Protein AF-A0A4R6QVR5-F1 (afdb_monomer)

Foldseek 3Di:
DPVVVVVVVVVVVCVVVVVLLVVLCVCQVPPDVPDRDPSVVSVCVVVVVVVVVVVVVCVVVPD

Structure (mmCIF, N/CA/C/O backbone):
data_AF-A0A4R6QVR5-F1
#
_entry.id   AF-A0A4R6QVR5-F1
#
loop_
_atom_site.group_PDB
_atom_site.id
_atom_site.type_symbol
_atom_site.label_atom_id
_atom_site.label_alt_id
_atom_site.label_comp_id
_atom_site.label_asym_id
_atom_site.label_entity_id
_atom_site.label_seq_id
_atom_site.pdbx_PDB_ins_code
_atom_site.Cartn_x
_atom_site.Cartn_y
_atom_site.Cartn_z
_atom_site.occupancy
_atom_site.B_iso_or_equiv
_atom_site.auth_seq_id
_atom_site.auth_comp_id
_atom_site.auth_asym_id
_atom_site.auth_atom_id
_atom_site.pdbx_PDB_model_num
ATOM 1 N N . MET A 1 1 ? -13.941 -12.726 26.402 1.00 54.78 1 MET A N 1
ATOM 2 C CA . MET A 1 1 ? -14.431 -12.490 25.021 1.00 54.78 1 MET A CA 1
ATOM 3 C C . MET A 1 1 ? -13.583 -11.439 24.270 1.00 54.78 1 MET A C 1
ATOM 5 O O . MET A 1 1 ? -14.141 -10.628 23.548 1.00 54.78 1 MET A O 1
ATOM 9 N N . GLY A 1 2 ? -12.248 -11.412 24.438 1.00 61.50 2 GLY A N 1
ATOM 10 C CA . GLY A 1 2 ? -11.381 -10.334 23.907 1.00 61.50 2 GLY A CA 1
ATOM 11 C C . GLY A 1 2 ? -10.273 -10.794 22.949 1.00 61.50 2 GLY A C 1
ATOM 12 O O . GLY A 1 2 ? -9.858 -10.039 22.082 1.00 61.50 2 GLY A O 1
ATOM 13 N N . THR A 1 3 ? -9.846 -12.055 23.033 1.00 64.75 3 THR A N 1
ATOM 14 C CA . THR A 1 3 ? -8.733 -12.615 22.242 1.00 64.75 3 THR A CA 1
ATOM 15 C C . THR A 1 3 ? -9.170 -13.281 20.935 1.00 64.75 3 THR A C 1
ATOM 17 O O . THR A 1 3 ? -8.424 -13.261 19.961 1.00 64.75 3 THR A O 1
ATOM 20 N N . LEU A 1 4 ? -10.403 -13.799 20.858 1.00 61.56 4 LEU A N 1
ATOM 21 C CA . LEU A 1 4 ? -10.917 -14.463 19.648 1.00 61.56 4 LEU A CA 1
ATOM 22 C C . LEU A 1 4 ? -11.059 -13.504 18.452 1.00 61.56 4 LEU A C 1
ATOM 24 O O . LEU A 1 4 ? -10.916 -13.919 17.307 1.00 61.56 4 LEU A O 1
ATOM 28 N N . LYS A 1 5 ? -11.293 -12.209 18.713 1.00 63.41 5 LYS A N 1
ATOM 29 C CA . LYS A 1 5 ? -11.419 -11.178 17.670 1.00 63.41 5 LYS A CA 1
ATOM 30 C C . LYS A 1 5 ? -10.079 -10.927 16.956 1.00 63.41 5 LYS A C 1
ATOM 32 O O . LYS A 1 5 ? -10.071 -10.741 15.746 1.00 63.41 5 LYS A O 1
ATOM 37 N N . LEU A 1 6 ? -8.953 -10.976 17.682 1.00 66.94 6 LEU A N 1
ATOM 38 C CA . LEU A 1 6 ? -7.616 -10.738 17.116 1.00 66.94 6 LEU A CA 1
ATOM 39 C C . LEU A 1 6 ? -7.204 -11.831 16.119 1.00 66.94 6 LEU A C 1
ATOM 41 O O . LEU A 1 6 ? -6.660 -11.508 15.066 1.00 66.94 6 LEU A O 1
ATOM 45 N N . CYS A 1 7 ? -7.507 -13.100 16.417 1.00 71.12 7 CYS A N 1
ATOM 46 C CA . CYS A 1 7 ? -7.157 -14.236 15.555 1.00 71.12 7 CYS A CA 1
ATOM 47 C C . CYS A 1 7 ? -7.834 -14.195 14.178 1.00 71.12 7 CYS A C 1
ATOM 49 O O . CYS A 1 7 ? -7.258 -14.702 13.226 1.00 71.12 7 CYS A O 1
ATOM 51 N N . ILE A 1 8 ? -9.020 -13.584 14.052 1.00 75.31 8 ILE A N 1
ATOM 52 C CA . ILE A 1 8 ? -9.689 -13.390 12.752 1.00 75.31 8 ILE A CA 1
ATOM 53 C C . ILE A 1 8 ? -9.189 -12.126 12.038 1.00 75.31 8 ILE A C 1
ATOM 55 O O . ILE A 1 8 ? -9.052 -12.123 10.815 1.00 75.31 8 ILE A O 1
ATOM 59 N N . CYS A 1 9 ? -8.890 -11.054 12.777 1.00 77.69 9 CYS A N 1
ATOM 60 C CA . CYS A 1 9 ? -8.427 -9.804 12.173 1.00 77.69 9 CYS A CA 1
ATOM 61 C C . CYS A 1 9 ? -7.025 -9.933 11.563 1.00 77.69 9 CYS A C 1
ATOM 63 O O . CYS A 1 9 ? -6.773 -9.360 10.509 1.00 77.69 9 CYS A O 1
ATOM 65 N N . LEU A 1 10 ? -6.127 -10.694 12.196 1.00 83.50 10 LEU A N 1
ATOM 66 C CA . LEU A 1 10 ? -4.748 -10.906 11.736 1.00 83.50 10 LEU A CA 1
ATOM 67 C C . LEU A 1 10 ? -4.640 -11.519 10.324 1.00 83.50 10 LEU A C 1
ATOM 69 O O . LEU A 1 10 ? -3.986 -10.904 9.482 1.00 83.50 10 LEU A O 1
ATOM 73 N N . PRO A 1 11 ? -5.268 -12.671 10.007 1.00 86.38 11 PRO A N 1
ATOM 74 C CA . PRO A 1 11 ? -5.176 -13.266 8.676 1.00 86.38 11 PRO A CA 1
ATOM 75 C C . PRO A 1 11 ? -5.857 -12.395 7.622 1.00 86.38 11 PRO A C 1
ATOM 77 O O . PRO A 1 11 ? -5.349 -12.266 6.513 1.00 86.38 11 PRO A O 1
ATOM 80 N N . PHE A 1 12 ? -6.964 -11.734 7.968 1.00 85.69 12 PHE A N 1
ATOM 81 C CA . PHE A 1 12 ? -7.656 -10.841 7.043 1.00 85.69 12 PHE A CA 1
ATOM 82 C C . PHE A 1 12 ? -6.840 -9.571 6.745 1.00 85.69 12 PHE A C 1
ATOM 84 O O . PHE A 1 12 ? -6.753 -9.140 5.593 1.00 85.69 12 PHE A O 1
ATOM 91 N N . ALA A 1 13 ? -6.181 -8.999 7.756 1.00 85.44 13 ALA A N 1
ATOM 92 C CA . ALA A 1 13 ? -5.275 -7.864 7.591 1.00 85.44 13 ALA A CA 1
ATOM 93 C C . ALA A 1 13 ? -4.018 -8.252 6.797 1.00 85.44 13 ALA A C 1
ATOM 95 O O . ALA A 1 13 ? -3.596 -7.505 5.917 1.00 85.44 13 ALA A O 1
ATOM 96 N N . ALA A 1 14 ? -3.458 -9.439 7.048 1.00 87.75 14 ALA A N 1
ATOM 97 C CA . ALA A 1 14 ? -2.319 -9.960 6.296 1.00 87.75 14 ALA A CA 1
ATOM 98 C C . ALA A 1 14 ? -2.668 -10.207 4.818 1.00 87.75 14 ALA A C 1
ATOM 100 O O . ALA A 1 14 ? -1.897 -9.828 3.939 1.00 87.75 14 ALA A O 1
ATOM 101 N N . LEU A 1 15 ? -3.842 -10.781 4.533 1.00 89.88 15 LEU A N 1
ATOM 102 C CA . LEU A 1 15 ? -4.318 -11.019 3.166 1.00 89.88 15 LEU A CA 1
ATOM 103 C C . LEU A 1 15 ? -4.599 -9.714 2.418 1.00 89.88 15 LEU A C 1
ATOM 105 O O . LEU A 1 15 ? -4.127 -9.535 1.298 1.00 89.88 15 LEU A O 1
ATOM 109 N N . SER A 1 16 ? -5.338 -8.790 3.032 1.00 87.50 16 SER A N 1
ATOM 110 C CA . SER A 1 16 ? -5.676 -7.506 2.402 1.00 87.50 16 SER A CA 1
ATOM 111 C C . SER A 1 16 ? -4.447 -6.614 2.196 1.00 87.50 16 SER A C 1
ATOM 113 O O . SER A 1 16 ? -4.284 -6.045 1.117 1.00 87.50 16 SER A O 1
ATOM 115 N N . GLY A 1 17 ? -3.543 -6.548 3.179 1.00 83.88 17 GLY A N 1
ATOM 116 C CA . GLY A 1 17 ? -2.272 -5.832 3.056 1.00 83.88 17 GLY A CA 1
ATOM 117 C C . GLY A 1 17 ? -1.330 -6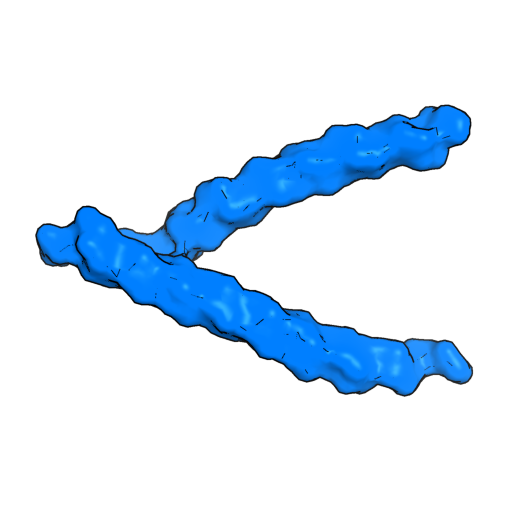.470 2.034 1.00 83.88 17 GLY A C 1
ATOM 118 O O . GLY A 1 17 ? -0.759 -5.765 1.205 1.00 83.88 17 GLY A O 1
ATOM 119 N N . GLY A 1 18 ? -1.209 -7.800 2.039 1.00 86.38 18 GLY A N 1
ATOM 120 C CA . GLY A 1 18 ? -0.380 -8.538 1.085 1.00 86.38 18 GLY A CA 1
ATOM 121 C C . GLY A 1 18 ? -0.858 -8.383 -0.359 1.00 86.38 18 GLY A C 1
ATOM 122 O O . GLY A 1 18 ? -0.042 -8.149 -1.249 1.00 86.38 18 GLY A O 1
ATOM 123 N N . LEU A 1 19 ? -2.174 -8.433 -0.592 1.00 89.25 19 LEU A N 1
ATOM 124 C CA . LEU A 1 19 ? -2.758 -8.238 -1.921 1.00 89.25 19 LEU A CA 1
ATOM 125 C C . LEU A 1 19 ? -2.534 -6.808 -2.438 1.00 89.25 19 LEU A C 1
ATOM 127 O O . LEU A 1 19 ? -2.140 -6.629 -3.589 1.00 89.25 19 LEU A O 1
ATOM 131 N N . LEU A 1 20 ? -2.725 -5.797 -1.581 1.00 84.69 20 LEU A N 1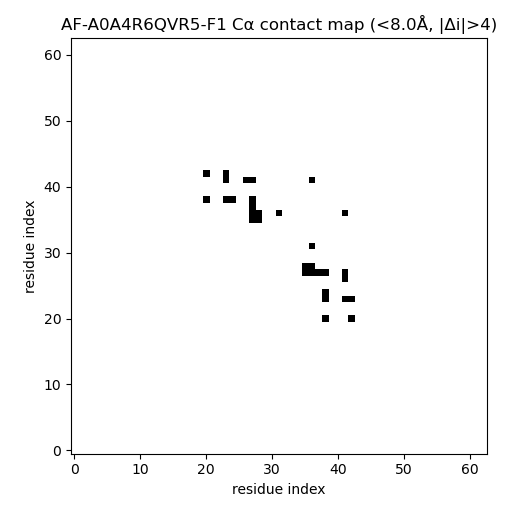
ATOM 132 C CA . LEU A 1 20 ? -2.454 -4.394 -1.913 1.00 84.69 20 LEU A CA 1
ATOM 133 C C . LEU A 1 20 ? -0.991 -4.193 -2.340 1.00 84.69 20 LEU A C 1
ATOM 135 O O . LEU A 1 20 ? -0.716 -3.499 -3.319 1.00 84.69 20 LEU A O 1
ATOM 139 N N . LEU A 1 21 ? -0.060 -4.816 -1.617 1.00 84.25 21 LEU A N 1
ATOM 140 C CA . LEU A 1 21 ? 1.376 -4.680 -1.853 1.00 84.25 21 LEU A CA 1
ATOM 141 C C . LEU A 1 21 ? 1.812 -5.391 -3.142 1.00 84.25 21 LEU A C 1
ATOM 143 O O . LEU A 1 21 ? 2.608 -4.839 -3.897 1.00 84.25 21 LEU A O 1
ATOM 147 N N . LEU A 1 22 ? 1.233 -6.559 -3.442 1.00 86.44 22 LEU A N 1
ATOM 148 C CA . LEU A 1 22 ? 1.438 -7.280 -4.706 1.00 86.44 22 LEU A CA 1
ATOM 149 C C . LEU A 1 22 ? 0.999 -6.453 -5.920 1.00 86.44 22 LEU A C 1
ATOM 151 O O . LEU A 1 22 ? 1.732 -6.348 -6.902 1.00 86.44 22 LEU A O 1
ATOM 155 N N . VAL A 1 23 ? -0.187 -5.841 -5.839 1.00 84.44 23 VAL A N 1
ATOM 156 C CA . VAL A 1 23 ? -0.705 -4.964 -6.898 1.00 84.44 23 VAL A CA 1
ATOM 157 C C . VAL A 1 23 ? 0.182 -3.727 -7.046 1.00 84.44 23 VAL A C 1
ATOM 159 O O . VAL A 1 23 ? 0.512 -3.344 -8.167 1.00 84.44 23 VAL A O 1
ATOM 162 N N . ALA A 1 24 ? 0.625 -3.130 -5.938 1.00 81.31 24 ALA A N 1
ATOM 163 C CA . ALA A 1 24 ? 1.523 -1.981 -5.975 1.00 81.31 24 ALA A CA 1
ATOM 164 C C . ALA A 1 24 ? 2.899 -2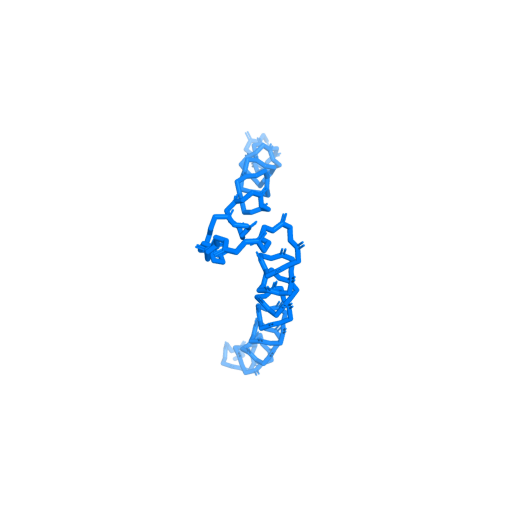.314 -6.587 1.00 81.31 24 ALA A C 1
ATOM 166 O O . ALA A 1 24 ? 3.418 -1.504 -7.354 1.00 81.31 24 ALA A O 1
ATOM 167 N N . ASP A 1 25 ? 3.475 -3.490 -6.306 1.00 81.25 25 ASP A N 1
ATOM 168 C CA . ASP A 1 25 ? 4.744 -3.931 -6.914 1.00 81.25 25 ASP A CA 1
ATOM 169 C C . ASP A 1 25 ? 4.587 -4.169 -8.424 1.00 81.25 25 ASP A C 1
ATOM 171 O O . ASP A 1 25 ? 5.400 -3.696 -9.219 1.00 81.25 25 ASP A O 1
ATOM 175 N N . ALA A 1 26 ? 3.489 -4.811 -8.841 1.00 80.75 26 ALA A N 1
ATOM 176 C CA . ALA A 1 26 ? 3.188 -5.039 -10.255 1.00 80.75 26 ALA A CA 1
ATOM 177 C C . ALA A 1 26 ? 3.004 -3.722 -11.035 1.00 80.75 26 ALA A C 1
ATOM 179 O O . ALA A 1 26 ? 3.502 -3.580 -12.155 1.00 80.75 26 ALA A O 1
ATOM 180 N N . VAL A 1 27 ? 2.341 -2.728 -10.438 1.00 78.06 27 VAL A N 1
ATOM 181 C CA . VAL A 1 27 ? 2.197 -1.385 -11.026 1.00 78.06 27 VAL A CA 1
ATOM 182 C C . VAL A 1 27 ? 3.541 -0.647 -11.054 1.00 78.06 27 VAL A C 1
ATOM 184 O O . VAL A 1 27 ? 3.909 -0.076 -12.079 1.00 78.06 27 VAL A O 1
ATOM 187 N N . GLY A 1 28 ? 4.330 -0.717 -9.979 1.00 73.12 28 GLY A N 1
ATOM 188 C CA . GLY A 1 28 ? 5.664 -0.110 -9.919 1.00 73.12 28 GLY A CA 1
ATOM 189 C C . GLY A 1 28 ? 6.617 -0.640 -10.996 1.00 73.12 28 GLY A C 1
ATOM 190 O O . GLY A 1 28 ? 7.371 0.136 -11.581 1.00 73.12 28 GLY A O 1
ATOM 191 N N . ARG A 1 29 ? 6.535 -1.938 -11.318 1.00 70.62 29 ARG A N 1
ATOM 192 C CA . ARG A 1 29 ? 7.342 -2.555 -12.384 1.00 70.62 29 ARG A CA 1
ATOM 193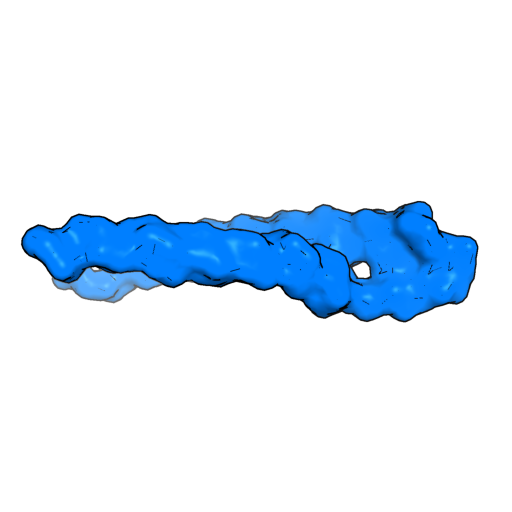 C C . ARG A 1 29 ? 6.838 -2.282 -13.802 1.00 70.62 29 ARG A C 1
ATOM 195 O O . ARG A 1 29 ? 7.635 -2.359 -14.732 1.00 70.6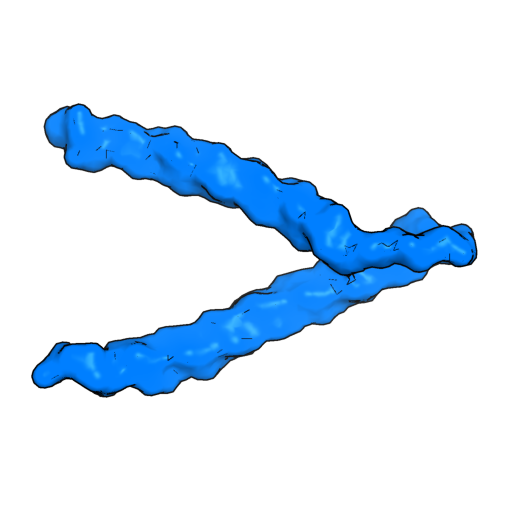2 29 ARG A O 1
ATOM 202 N N . THR A 1 30 ? 5.549 -1.993 -13.990 1.00 71.31 30 THR A N 1
ATOM 203 C CA . THR A 1 30 ? 4.952 -1.786 -15.327 1.00 71.31 30 THR A CA 1
ATOM 204 C C . THR A 1 30 ? 4.990 -0.333 -15.790 1.00 71.31 30 THR A C 1
ATOM 206 O O . THR A 1 30 ? 5.074 -0.091 -16.991 1.00 71.31 30 THR A O 1
ATOM 209 N N . VAL A 1 31 ? 4.964 0.636 -14.870 1.00 65.38 31 VAL A N 1
ATOM 210 C CA . VAL A 1 31 ? 4.883 2.061 -15.230 1.00 65.38 31 VAL A CA 1
ATOM 211 C C . VAL A 1 31 ? 6.227 2.628 -15.705 1.00 65.38 31 VAL A C 1
ATOM 213 O O . VAL A 1 31 ? 6.230 3.528 -16.541 1.00 65.38 31 VAL A O 1
ATOM 216 N N . ILE A 1 32 ? 7.372 2.115 -15.228 1.00 57.91 32 ILE A N 1
ATOM 217 C CA . ILE A 1 32 ? 8.692 2.644 -15.614 1.00 57.91 32 ILE A CA 1
ATOM 218 C C . ILE A 1 32 ? 9.725 1.523 -15.805 1.00 57.91 32 ILE A C 1
ATOM 220 O O . ILE A 1 32 ? 10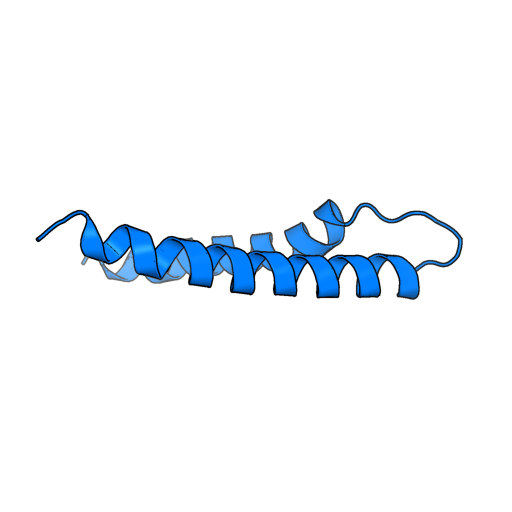.579 1.284 -14.960 1.00 57.91 32 ILE A O 1
ATOM 224 N N . ALA A 1 33 ? 9.723 0.853 -16.955 1.00 48.84 33 ALA A N 1
ATOM 225 C CA . ALA A 1 33 ? 10.941 0.175 -17.410 1.00 48.84 33 ALA A CA 1
ATOM 226 C C . ALA A 1 33 ? 11.891 1.259 -17.970 1.00 48.84 33 ALA A C 1
ATOM 228 O O . ALA A 1 33 ? 11.459 1.951 -18.894 1.00 48.84 33 ALA A O 1
ATOM 229 N N . PRO A 1 34 ? 13.123 1.500 -17.448 1.00 59.72 34 PRO A N 1
ATOM 230 C CA . PRO A 1 34 ? 14.003 0.668 -16.613 1.00 59.72 34 PRO A CA 1
ATOM 231 C C . PRO A 1 34 ? 14.334 1.276 -15.223 1.00 59.72 34 PRO A C 1
ATOM 233 O O . PRO A 1 34 ? 15.397 0.999 -14.666 1.00 59.72 34 PRO A O 1
ATOM 236 N N . ALA A 1 35 ? 13.485 2.148 -14.672 1.00 62.38 35 ALA A N 1
ATOM 237 C CA . ALA A 1 35 ? 13.735 2.782 -13.376 1.00 62.38 35 ALA A CA 1
ATOM 238 C C . ALA A 1 35 ? 12.982 2.033 -12.271 1.00 62.38 35 ALA A C 1
ATOM 240 O O . ALA A 1 35 ? 11.763 1.906 -12.309 1.00 62.38 35 ALA A O 1
ATOM 241 N N . VAL A 1 36 ? 13.705 1.542 -11.264 1.00 63.06 36 VAL A N 1
ATOM 242 C CA . VAL A 1 36 ? 13.109 0.839 -10.122 1.00 63.06 36 VAL A CA 1
ATOM 243 C C . VAL A 1 36 ? 12.331 1.846 -9.272 1.00 63.06 36 VAL A C 1
ATOM 245 O O . VAL A 1 36 ? 12.909 2.545 -8.442 1.00 63.06 36 VAL A O 1
ATOM 248 N N . VAL A 1 37 ? 11.018 1.948 -9.489 1.00 72.50 3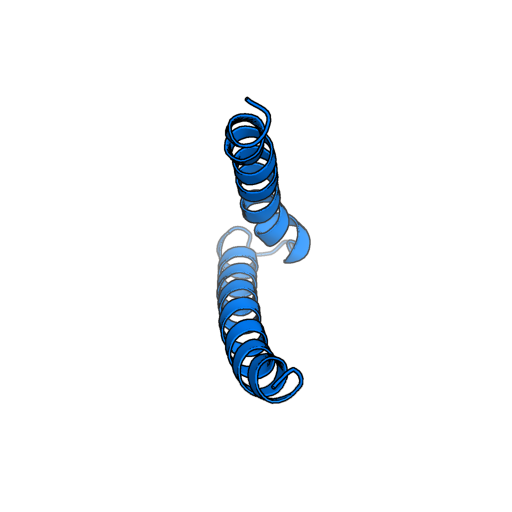7 VAL A N 1
ATOM 249 C CA . VAL A 1 37 ? 10.147 2.780 -8.651 1.00 72.50 37 VAL A CA 1
ATOM 250 C C . VAL A 1 37 ? 9.952 2.080 -7.306 1.00 72.50 37 VAL A C 1
ATOM 252 O O . VAL A 1 37 ? 9.496 0.935 -7.281 1.00 72.50 37 VAL A O 1
ATOM 255 N N . PRO A 1 38 ? 10.251 2.735 -6.170 1.00 79.25 38 PRO A N 1
ATOM 256 C CA . PRO A 1 38 ? 9.977 2.164 -4.861 1.00 79.25 38 PRO A CA 1
ATOM 257 C C . PRO A 1 38 ? 8.478 1.901 -4.692 1.00 79.25 38 PRO A C 1
ATOM 259 O O . PRO A 1 38 ? 7.666 2.825 -4.782 1.00 79.25 38 PRO A O 1
ATOM 262 N N . VAL A 1 39 ? 8.112 0.659 -4.361 1.00 79.75 39 VAL A N 1
ATOM 263 C CA . VAL A 1 39 ? 6.717 0.259 -4.091 1.00 79.75 39 VAL A CA 1
ATOM 264 C C . VAL A 1 39 ? 6.052 1.157 -3.040 1.00 79.75 39 VAL A C 1
ATOM 266 O O . VAL A 1 39 ? 4.865 1.458 -3.132 1.00 79.75 39 VAL A O 1
ATOM 269 N N . GLY A 1 40 ? 6.833 1.681 -2.088 1.00 82.38 40 GLY A N 1
ATOM 270 C CA . GLY A 1 40 ? 6.357 2.615 -1.069 1.00 82.38 40 GLY A CA 1
ATOM 271 C C . GLY A 1 40 ? 5.768 3.910 -1.635 1.00 82.38 40 GLY A C 1
ATOM 272 O O . GLY A 1 40 ? 4.795 4.409 -1.079 1.00 82.38 40 GLY A O 1
ATOM 273 N N . ILE A 1 41 ? 6.283 4.426 -2.758 1.00 83.62 41 ILE A N 1
ATOM 274 C CA . ILE A 1 41 ? 5.731 5.627 -3.407 1.00 83.62 41 ILE A CA 1
ATOM 275 C C . ILE A 1 41 ? 4.353 5.307 -3.994 1.00 83.62 41 ILE A C 1
ATOM 277 O O . ILE A 1 41 ? 3.399 6.045 -3.764 1.00 83.62 41 ILE A O 1
ATOM 281 N N . VAL A 1 42 ? 4.223 4.166 -4.678 1.00 83.88 42 VAL A N 1
ATOM 282 C CA . VAL A 1 42 ? 2.958 3.698 -5.270 1.00 83.88 42 VAL A CA 1
ATOM 283 C C . VAL A 1 42 ? 1.897 3.473 -4.189 1.00 83.88 42 VAL A C 1
ATOM 285 O O . VAL A 1 42 ? 0.760 3.922 -4.323 1.00 83.88 42 VAL A O 1
ATOM 288 N N . VAL A 1 43 ? 2.277 2.844 -3.074 1.00 87.31 43 VAL A N 1
ATOM 289 C CA . VAL A 1 43 ? 1.378 2.636 -1.929 1.00 87.31 43 VAL A CA 1
ATOM 290 C C . VAL A 1 43 ? 1.010 3.966 -1.263 1.00 87.31 43 VAL A C 1
ATOM 292 O O . VAL A 1 43 ? -0.147 4.154 -0.890 1.00 87.31 43 VAL A O 1
ATOM 295 N N . ALA A 1 44 ? 1.943 4.917 -1.145 1.00 87.06 44 ALA A N 1
ATOM 296 C CA . ALA A 1 44 ? 1.685 6.228 -0.544 1.00 87.06 44 ALA A CA 1
ATOM 297 C C . ALA A 1 44 ? 0.668 7.062 -1.342 1.00 87.06 44 ALA A C 1
ATOM 299 O O . ALA A 1 44 ? -0.127 7.778 -0.732 1.00 87.06 44 ALA A O 1
ATOM 300 N N . PHE A 1 45 ? 0.620 6.922 -2.672 1.00 87.50 45 PHE A N 1
ATOM 301 C CA . PHE A 1 45 ? -0.419 7.547 -3.502 1.00 87.50 45 PHE A CA 1
ATOM 302 C C . PHE A 1 45 ? -1.831 7.051 -3.181 1.00 87.50 45 PHE A C 1
ATOM 304 O O . PHE A 1 45 ? -2.787 7.795 -3.373 1.00 87.50 45 PHE A O 1
ATOM 311 N N . ILE A 1 46 ? -1.973 5.828 -2.671 1.00 87.50 46 ILE A N 1
ATOM 312 C CA . ILE A 1 46 ? -3.254 5.278 -2.211 1.00 87.50 46 ILE A CA 1
ATOM 313 C C . ILE A 1 46 ? -3.475 5.633 -0.734 1.00 87.50 46 ILE A C 1
ATOM 315 O O . ILE A 1 46 ? -4.552 6.082 -0.345 1.00 87.50 46 ILE A O 1
ATOM 319 N N . GLY A 1 47 ? -2.442 5.481 0.099 1.00 87.50 47 GLY A N 1
ATOM 320 C CA . GLY A 1 47 ? -2.505 5.737 1.537 1.00 87.50 47 GLY A CA 1
ATOM 321 C C . GLY A 1 47 ? -2.799 7.196 1.887 1.00 87.50 47 GLY A C 1
ATOM 322 O O . GLY A 1 47 ? -3.610 7.447 2.771 1.00 87.50 47 GLY A O 1
ATOM 323 N N . GLY A 1 48 ? -2.204 8.156 1.174 1.00 92.19 48 GLY A N 1
ATOM 324 C CA . GLY A 1 48 ? -2.412 9.594 1.373 1.00 92.19 48 GLY A CA 1
ATOM 325 C C . GLY A 1 48 ? -3.881 10.032 1.270 1.00 92.19 48 GLY A C 1
ATOM 326 O O . GLY A 1 48 ? -4.419 10.558 2.248 1.00 92.19 48 GLY A O 1
ATOM 327 N N . PRO A 1 49 ? -4.573 9.796 0.139 1.00 89.56 49 PRO A N 1
ATOM 328 C CA . PRO A 1 49 ? -5.984 10.146 0.002 1.00 89.56 49 PRO A CA 1
ATOM 329 C C . PRO A 1 49 ? -6.886 9.356 0.956 1.00 89.56 49 PRO A C 1
ATOM 331 O O . PRO A 1 49 ? -7.820 9.936 1.509 1.00 89.56 49 PRO A O 1
ATOM 334 N N . VAL A 1 50 ? -6.594 8.076 1.225 1.00 89.12 50 VAL A N 1
ATOM 335 C CA . VAL A 1 50 ? -7.341 7.287 2.224 1.00 89.12 50 VAL A CA 1
ATOM 336 C C . VAL A 1 50 ? -7.198 7.896 3.620 1.00 89.12 50 VAL A C 1
ATOM 338 O O . VAL A 1 50 ? -8.184 8.026 4.344 1.00 89.12 50 VAL A O 1
ATOM 341 N N . PHE A 1 51 ? -5.997 8.327 3.998 1.00 88.75 51 PHE A N 1
ATOM 342 C CA . PHE A 1 51 ? -5.741 8.946 5.295 1.00 88.75 51 PHE A CA 1
ATOM 343 C C . PHE A 1 51 ? -6.489 10.276 5.447 1.00 88.75 51 PHE A C 1
ATOM 345 O O . PHE A 1 51 ? -7.157 10.502 6.457 1.00 88.75 51 PHE A O 1
ATOM 352 N N . ILE A 1 52 ? -6.462 11.121 4.411 1.00 91.81 52 ILE A N 1
ATOM 353 C CA . ILE A 1 52 ? -7.227 12.376 4.370 1.00 91.81 52 ILE A CA 1
ATOM 354 C C . ILE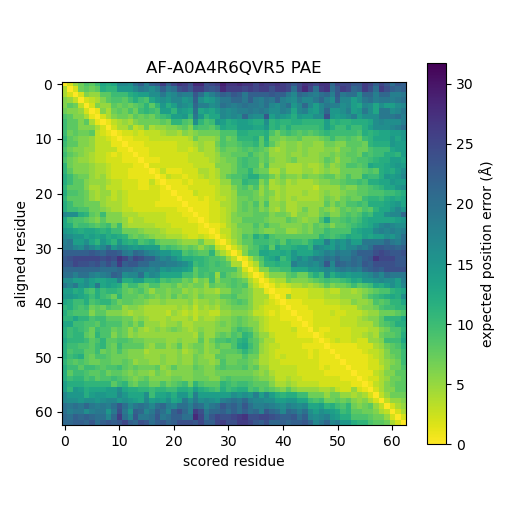 A 1 52 ? -8.733 12.094 4.470 1.00 91.81 52 ILE A C 1
ATOM 356 O O . ILE A 1 52 ? -9.429 12.727 5.267 1.00 91.81 52 ILE A O 1
ATOM 360 N N . TYR A 1 53 ? -9.239 11.113 3.719 1.00 90.12 53 TYR A N 1
ATOM 361 C CA . TYR A 1 53 ? -10.643 10.703 3.764 1.00 90.12 53 TYR A CA 1
ATOM 362 C C . TYR A 1 53 ? -11.073 10.245 5.166 1.00 90.12 53 TYR A C 1
ATOM 364 O O . TYR A 1 53 ? -12.145 10.628 5.645 1.00 90.12 53 TYR A O 1
ATOM 372 N N . LEU A 1 54 ? -10.228 9.476 5.859 1.00 87.19 54 LEU A N 1
ATOM 373 C CA . LEU A 1 54 ? -10.490 9.031 7.229 1.00 87.19 54 LEU A CA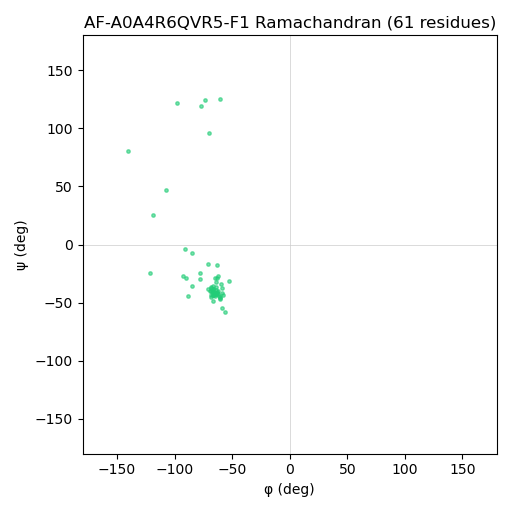 1
ATOM 374 C C . LEU A 1 54 ? -10.552 10.206 8.215 1.00 87.19 54 LEU A C 1
ATOM 376 O O . LEU A 1 54 ? -11.460 10.246 9.051 1.00 87.19 54 LEU A O 1
ATOM 380 N N . ILE A 1 55 ? -9.638 11.176 8.098 1.00 88.81 55 ILE A N 1
ATOM 381 C CA . ILE A 1 55 ? -9.631 12.392 8.930 1.00 88.81 55 ILE A CA 1
ATOM 382 C C . ILE A 1 55 ? -10.921 13.194 8.724 1.00 88.81 55 ILE A C 1
ATOM 384 O O . ILE A 1 55 ? -11.565 13.605 9.693 1.00 88.81 55 ILE A O 1
ATOM 388 N N . LEU A 1 56 ? -11.327 13.392 7.469 1.00 88.25 56 LEU A N 1
ATOM 389 C CA . LEU A 1 56 ? -12.533 14.148 7.126 1.00 88.25 56 LEU A CA 1
ATOM 390 C C . LEU A 1 56 ? -13.812 13.435 7.586 1.00 88.25 56 LEU A C 1
ATOM 392 O O . LEU A 1 56 ? -14.727 14.079 8.097 1.00 88.25 56 LEU A O 1
ATOM 396 N N . THR A 1 57 ? -13.861 12.107 7.473 1.00 82.69 57 THR A N 1
ATOM 397 C CA . THR A 1 57 ? -15.023 11.299 7.876 1.00 82.69 57 THR A CA 1
ATOM 398 C C . THR A 1 57 ? -15.221 11.300 9.393 1.00 82.69 57 THR A C 1
ATOM 400 O O . THR A 1 57 ? -16.347 11.431 9.876 1.00 82.69 57 THR A O 1
ATOM 403 N N . ARG A 1 58 ? -14.134 11.221 10.173 1.00 74.69 58 ARG A N 1
ATOM 404 C CA . ARG A 1 58 ? -14.190 11.190 11.647 1.00 74.69 58 ARG A CA 1
ATOM 405 C C . ARG A 1 58 ? -14.596 12.518 12.289 1.00 74.69 58 ARG A C 1
ATOM 407 O O . ARG A 1 58 ? -15.040 12.506 13.436 1.00 74.69 58 ARG A O 1
ATOM 414 N N . ARG A 1 59 ? -14.533 13.643 11.566 1.00 69.50 59 ARG A N 1
ATOM 415 C CA . ARG A 1 59 ? -15.021 14.944 12.066 1.00 69.50 59 ARG A CA 1
ATOM 416 C C . ARG A 1 59 ? -16.528 14.980 12.349 1.00 69.50 59 ARG A C 1
ATOM 418 O O . ARG A 1 59 ? -16.955 15.867 13.079 1.00 69.50 59 ARG A O 1
ATOM 425 N N . ASN A 1 60 ? -17.320 14.039 11.826 1.00 60.03 60 ASN A N 1
ATOM 426 C CA . ASN A 1 60 ? -18.769 13.985 12.063 1.00 60.03 60 ASN A CA 1
ATOM 427 C C . ASN A 1 60 ? -19.180 13.256 13.355 1.00 60.03 60 ASN A C 1
ATOM 429 O O . ASN A 1 60 ? -20.353 13.286 13.703 1.00 60.03 60 ASN A O 1
ATOM 433 N N . THR A 1 61 ? -18.252 12.616 14.078 1.00 60.91 61 THR A N 1
ATOM 434 C CA . THR A 1 61 ? -18.549 11.959 15.372 1.00 60.91 61 THR A CA 1
ATOM 435 C C . THR A 1 61 ? -18.350 12.895 16.577 1.00 60.91 61 THR A C 1
ATOM 437 O O . THR A 1 61 ? -18.631 12.511 17.704 1.00 60.91 61 THR A O 1
ATOM 440 N N . LEU A 1 62 ? -17.875 14.126 16.354 1.00 62.41 62 LEU A N 1
ATOM 441 C CA . LEU A 1 62 ? -17.747 15.175 17.377 1.00 62.41 62 LEU A CA 1
ATOM 442 C C . LEU A 1 62 ? -18.795 16.282 17.180 1.00 62.41 62 LEU A C 1
ATOM 444 O O . LEU A 1 62 ? -18.471 17.471 17.190 1.00 62.41 62 LEU A O 1
ATOM 448 N N . LYS A 1 63 ? -20.048 15.879 16.968 1.00 45.97 63 LYS A N 1
ATOM 449 C CA . LYS A 1 63 ? -21.231 16.713 17.180 1.00 45.97 63 LYS A CA 1
ATOM 450 C C . LYS A 1 63 ? -22.243 15.944 18.006 1.00 45.97 63 LYS A C 1
ATOM 452 O O . LYS A 1 63 ? -22.335 14.716 17.791 1.00 45.97 63 LYS A O 1
#

pLDDT: mean 77.4, std 11.77, range [45.97, 92.19]

Radius of gyration: 16.41 Å; Cα contacts (8 Å, |Δi|>4): 16; chains: 1; bounding box: 35×31×42 Å

Sequence (63 aa):
MGTLKLCICLPFAALSGGLLLLVADAVGRTVIAPAVVPVGIVVAFIGGPVFIYLILTRRNTLK

Solvent-accessible surface area (backbone atoms only — not comparable to full-atom values): 3716 Å² total; per-residue (Å²): 143,74,65,73,62,52,68,58,48,50,58,53,50,52,51,55,52,49,51,54,50,53,52,27,42,55,50,30,60,66,76,36,82,93,52,88,51,60,42,65,59,57,45,42,69,54,49,51,58,52,50,52,49,52,58,63,59,56,60,69,75,79,114

Mean predicted aligned error: 9.4 Å

Secondary structure (DSSP, 8-state):
--SHHHHHHHHHHHHHHHHHHHHHHHHHHHHSTTS---HHHHHHHHHHHHHHHHHHHHGGG--